Protein AF-A0A1G2WCI4-F1 (afdb_monomer_lite)

pLDDT: mean 80.86, std 17.6, range [37.34, 97.69]

Foldseek 3Di:
DDDDDDDDDPDDDPDDPDPDPPPDCAPLNVLLVVLVVLLVVCVVCVVPDDPVVSVVSNVVSVVSNVCSVVCVRVPCPPDPPDDAPQRVCCVPQVHLQRLCVFPLQPPPDLCNLPPDDDDCVPDPSVVLVNQLSVLVVQLVVCVVVVVDDVSNSVSSVSNVVSSVVSCVVRRDD

Sequence (173 aa):
MPAPRLAPSLALTLALLAPAPALAQTAADQMLATAQKIRASVEQLKDKLPAEQQAQMLKQADEIEQQVRDGAYAGAVAPPKEPSLSERLMATHGRLEWLSTEAACAGYTQENYSTFRFSSAINERDTHCRNAYGHWATYLRVTRNGEGAEAAEQALFYYDAAAWRAVTFYGRK

Radius of gyration: 29.37 Å; chains: 1; bounding box: 79×67×70 Å

Secondary structure (DSSP, 8-state):
-----------------PPPP-----HHHHHHHHHHHHHHHHHHHTTTS-HHHHHHHHHHHHHHHHHHHTTTTTT--PPPPPPPHHHHHHHHHSSS--GGGSGGGTT--HHHHHHSPP-TTT-HHHHHHHHHHHHHHHHHHHHHTT--HHHHHHHHHHHHHHHHHHHHHH---

Structure (mmCIF, N/CA/C/O backbone):
data_AF-A0A1G2WCI4-F1
#
_entry.id   AF-A0A1G2WCI4-F1
#
loop_
_atom_site.group_PDB
_atom_site.id
_atom_site.type_symbol
_atom_site.label_atom_id
_atom_site.label_alt_id
_atom_site.label_comp_id
_atom_site.label_asym_id
_atom_site.label_entity_id
_atom_site.label_seq_id
_atom_site.pdbx_PDB_ins_code
_atom_site.Cartn_x
_atom_site.Cartn_y
_atom_site.Cartn_z
_atom_site.occupancy
_atom_site.B_iso_or_equiv
_atom_site.auth_seq_id
_atom_site.auth_comp_id
_atom_site.auth_asym_id
_atom_site.auth_atom_id
_atom_site.pdbx_PDB_model_num
ATOM 1 N N . MET A 1 1 ? 45.972 -52.944 15.724 1.00 42.03 1 MET A N 1
ATOM 2 C CA . MET A 1 1 ? 45.518 -52.039 16.804 1.00 42.03 1 MET A CA 1
ATOM 3 C C . MET A 1 1 ? 43.989 -52.054 16.829 1.00 42.03 1 MET A C 1
ATOM 5 O O . MET A 1 1 ? 43.416 -52.192 15.754 1.00 42.03 1 MET A O 1
ATOM 9 N N . PRO A 1 2 ? 43.357 -52.050 18.017 1.00 37.34 2 PRO A N 1
ATOM 10 C CA . PRO A 1 2 ? 41.947 -52.395 18.225 1.00 37.34 2 PRO A CA 1
ATOM 11 C C . PRO A 1 2 ? 40.973 -51.237 17.935 1.00 37.34 2 PRO A C 1
ATOM 13 O O . PRO A 1 2 ? 41.383 -50.106 17.695 1.00 37.34 2 PRO A O 1
ATOM 16 N N . ALA A 1 3 ? 39.687 -51.595 17.937 1.00 43.84 3 ALA A N 1
ATOM 17 C CA . ALA A 1 3 ? 38.523 -50.896 17.394 1.00 43.84 3 ALA A CA 1
ATOM 18 C C . ALA A 1 3 ? 37.881 -49.832 18.344 1.00 43.84 3 ALA A C 1
ATOM 20 O O . ALA A 1 3 ? 38.567 -49.303 19.216 1.00 43.84 3 ALA A O 1
ATOM 21 N N . PRO A 1 4 ? 36.603 -49.437 18.148 1.00 61.59 4 PRO A N 1
ATOM 22 C CA . PRO A 1 4 ? 36.135 -48.080 17.854 1.00 61.59 4 PRO A CA 1
ATOM 23 C C . PRO A 1 4 ? 35.576 -47.353 19.094 1.00 61.59 4 PRO A C 1
ATOM 25 O O . PRO A 1 4 ? 35.382 -47.960 20.147 1.00 61.59 4 PRO A O 1
ATOM 28 N N . ARG A 1 5 ? 35.239 -46.059 18.982 1.00 44.88 5 ARG A N 1
ATOM 29 C CA . ARG A 1 5 ? 34.372 -45.393 19.970 1.00 44.88 5 ARG A CA 1
ATOM 30 C C . ARG A 1 5 ? 33.262 -44.581 19.315 1.00 44.88 5 ARG A C 1
ATOM 32 O O . ARG A 1 5 ? 33.479 -43.845 18.360 1.00 44.88 5 ARG A O 1
ATOM 39 N N . LEU A 1 6 ? 32.078 -44.834 19.865 1.00 42.91 6 LEU A N 1
ATOM 40 C CA . LEU A 1 6 ? 30.757 -44.329 19.538 1.00 42.91 6 LEU A CA 1
ATOM 41 C C . LEU A 1 6 ? 30.594 -42.825 19.822 1.00 42.91 6 LEU A C 1
ATOM 43 O O . LEU A 1 6 ? 31.370 -42.227 20.563 1.00 42.91 6 LEU A O 1
ATOM 47 N N . ALA A 1 7 ? 29.530 -42.286 19.224 1.00 49.84 7 ALA A N 1
ATOM 48 C CA . ALA A 1 7 ? 28.998 -40.923 19.267 1.00 49.84 7 ALA A CA 1
ATOM 49 C C . ALA A 1 7 ? 28.707 -40.374 20.694 1.00 49.84 7 ALA A C 1
ATOM 51 O O . ALA A 1 7 ? 28.792 -41.119 21.672 1.00 49.84 7 ALA A O 1
ATOM 52 N N . PRO A 1 8 ? 28.310 -39.089 20.828 1.00 50.78 8 PRO A N 1
ATOM 53 C CA . PRO A 1 8 ? 26.897 -38.772 20.604 1.00 50.78 8 PRO A CA 1
ATOM 54 C C . PRO A 1 8 ? 26.649 -37.478 19.813 1.00 50.78 8 PRO A C 1
ATOM 56 O O . PRO A 1 8 ? 27.256 -36.433 20.037 1.00 50.78 8 PRO A O 1
ATOM 59 N N . SER A 1 9 ? 25.678 -37.5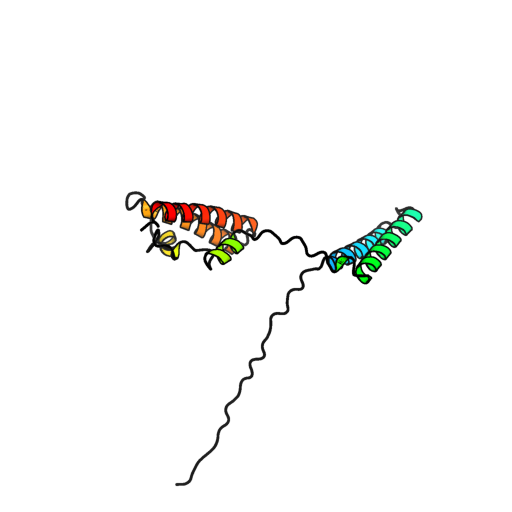65 18.909 1.00 43.03 9 SER A N 1
ATOM 60 C CA . SER A 1 9 ? 25.035 -36.437 18.248 1.00 43.03 9 SER A CA 1
ATOM 61 C C . SER A 1 9 ? 24.178 -35.670 19.258 1.00 43.03 9 SER A C 1
ATOM 63 O O . SER A 1 9 ? 23.243 -36.224 19.834 1.00 43.03 9 SER A O 1
ATOM 65 N N . LEU A 1 10 ? 24.480 -34.388 19.459 1.00 43.25 10 LEU A N 1
ATOM 66 C CA . LEU A 1 10 ? 23.619 -33.441 20.166 1.00 43.25 10 LEU A CA 1
ATOM 67 C C . LEU A 1 10 ? 22.407 -33.121 19.282 1.00 43.25 10 LEU A C 1
ATOM 69 O O . LEU A 1 10 ? 22.497 -32.345 18.332 1.00 43.25 10 LEU A O 1
ATOM 73 N N . ALA A 1 11 ? 21.273 -33.748 19.587 1.00 46.34 11 ALA A N 1
ATOM 74 C CA . ALA A 1 11 ? 19.977 -33.375 19.042 1.00 46.34 11 ALA A CA 1
ATOM 75 C C . ALA A 1 11 ? 19.527 -32.060 19.698 1.00 46.34 11 ALA A C 1
ATOM 77 O O . ALA A 1 11 ? 19.090 -32.042 20.848 1.00 46.34 11 ALA A O 1
ATOM 78 N N . LEU A 1 12 ? 19.667 -30.951 18.973 1.00 45.69 12 LEU A N 1
ATOM 79 C CA . LEU A 1 12 ? 19.116 -29.659 19.364 1.00 45.69 12 LEU A CA 1
ATOM 80 C C . LEU A 1 12 ? 17.628 -29.642 18.979 1.00 45.69 12 LEU A C 1
ATOM 82 O O . LEU A 1 12 ? 17.270 -29.425 17.823 1.00 45.69 12 LEU A O 1
ATOM 86 N N . THR A 1 13 ? 16.748 -29.918 19.935 1.00 45.78 13 THR A N 1
ATOM 87 C CA . THR A 1 13 ? 15.304 -29.717 19.775 1.00 45.78 13 THR A CA 1
ATOM 88 C C . THR A 1 13 ? 15.014 -28.218 19.706 1.00 45.78 13 THR A C 1
ATOM 90 O O . THR A 1 13 ? 15.020 -27.540 20.734 1.00 45.78 13 THR A O 1
ATOM 93 N N . LEU A 1 14 ? 14.763 -27.687 18.503 1.00 46.31 14 LEU A N 1
ATOM 94 C CA . LEU A 1 14 ? 14.139 -26.374 18.339 1.00 46.31 14 LEU A CA 1
ATOM 95 C C . LEU A 1 14 ? 12.712 -26.451 18.894 1.00 46.31 14 LEU A C 1
ATOM 97 O O . LEU A 1 14 ? 11.818 -27.022 18.270 1.00 46.31 14 LEU A O 1
ATOM 101 N N . ALA A 1 15 ? 12.501 -25.872 20.073 1.00 44.72 15 ALA A N 1
ATOM 102 C CA . ALA A 1 15 ? 11.169 -25.532 20.540 1.00 44.72 15 ALA A CA 1
ATOM 103 C C . ALA A 1 15 ? 10.574 -24.504 19.566 1.00 44.72 15 ALA A C 1
ATOM 105 O O . ALA A 1 15 ? 11.105 -23.402 19.414 1.00 44.72 15 ALA A O 1
ATOM 106 N N . LEU A 1 16 ? 9.487 -24.879 18.889 1.00 42.41 16 LEU A N 1
ATOM 107 C CA . LEU A 1 16 ? 8.652 -23.947 18.145 1.00 42.41 16 LEU A CA 1
ATOM 108 C C . LEU A 1 16 ? 8.107 -22.899 19.125 1.00 42.41 16 LEU A C 1
ATOM 110 O O . LEU A 1 16 ? 7.146 -23.157 19.847 1.00 42.41 16 LEU A O 1
ATOM 114 N N . LEU A 1 17 ? 8.688 -21.700 19.124 1.00 44.28 17 LEU A N 1
ATOM 115 C CA . LEU A 1 17 ? 7.964 -20.506 19.539 1.00 44.28 17 LEU A CA 1
ATOM 116 C C . LEU A 1 17 ? 6.968 -20.176 18.427 1.00 44.28 17 LEU A C 1
ATOM 118 O O . LEU A 1 17 ? 7.278 -19.453 17.483 1.00 44.28 17 LEU A O 1
ATOM 122 N N . ALA A 1 18 ? 5.772 -20.755 18.526 1.00 41.56 18 ALA A N 1
ATOM 123 C CA . ALA A 1 18 ? 4.627 -20.238 17.799 1.00 41.56 18 ALA A CA 1
ATOM 124 C C . ALA A 1 18 ? 4.350 -18.810 18.309 1.00 41.56 18 ALA A C 1
ATOM 126 O O . ALA A 1 18 ? 4.282 -18.611 19.527 1.00 41.56 18 ALA A O 1
ATOM 127 N N . PRO A 1 19 ? 4.201 -17.806 17.429 1.00 44.94 19 PRO A N 1
ATOM 128 C CA . PRO A 1 19 ? 3.705 -16.507 17.849 1.00 44.94 19 PRO A CA 1
ATOM 129 C C . PRO A 1 19 ? 2.293 -16.708 18.406 1.00 44.94 19 PRO A C 1
ATOM 131 O O . PRO A 1 19 ? 1.416 -17.237 17.722 1.00 44.94 19 PRO A O 1
ATOM 134 N N . ALA A 1 20 ? 2.085 -16.329 19.668 1.00 41.81 20 ALA A N 1
ATOM 135 C CA . ALA A 1 20 ? 0.750 -16.261 20.242 1.00 41.81 20 ALA A CA 1
ATOM 136 C C . ALA A 1 20 ? -0.114 -15.364 19.336 1.00 41.81 20 ALA A C 1
ATOM 138 O O . ALA A 1 20 ? 0.351 -14.283 18.955 1.00 41.81 20 ALA A O 1
ATOM 139 N N . PRO A 1 21 ? -1.337 -15.778 18.959 1.00 42.94 21 PRO A N 1
ATOM 140 C CA . PRO A 1 21 ? -2.214 -14.903 18.206 1.00 42.94 21 PRO A CA 1
ATOM 141 C C . PRO A 1 21 ? -2.474 -13.674 19.075 1.00 42.94 21 PRO A C 1
ATOM 143 O O . PRO A 1 21 ? -2.934 -13.791 20.212 1.00 42.94 21 PRO A O 1
ATOM 146 N N . ALA A 1 22 ? -2.149 -12.491 18.558 1.00 41.59 22 ALA A N 1
ATOM 147 C CA . ALA A 1 22 ? -2.667 -11.256 19.116 1.00 41.59 22 ALA A CA 1
ATOM 148 C C . ALA A 1 22 ? -4.196 -11.379 19.091 1.00 41.59 22 ALA A C 1
ATOM 150 O O . ALA A 1 22 ? -4.794 -11.450 18.017 1.00 41.59 22 ALA A O 1
ATOM 151 N N . LEU A 1 23 ? -4.809 -11.515 20.269 1.00 41.31 23 LEU A N 1
ATOM 152 C CA . LEU A 1 23 ? -6.252 -11.650 20.415 1.00 41.31 23 LEU A CA 1
ATOM 153 C C . LEU A 1 23 ? -6.897 -10.390 19.836 1.00 41.31 23 LEU A C 1
ATOM 155 O O . LEU A 1 23 ? -6.812 -9.310 20.422 1.00 41.31 23 LEU A O 1
ATOM 159 N N . ALA A 1 24 ? -7.505 -10.519 18.658 1.00 48.97 24 ALA A N 1
ATOM 160 C CA . ALA A 1 24 ? -8.410 -9.512 18.139 1.00 48.97 24 ALA A CA 1
ATOM 161 C C . ALA A 1 24 ? -9.494 -9.290 19.203 1.00 48.97 24 ALA A C 1
ATOM 163 O O . ALA A 1 24 ? -10.178 -10.242 19.573 1.00 48.97 24 ALA A O 1
ATOM 164 N N . GLN A 1 25 ? -9.605 -8.064 19.725 1.00 57.06 25 GLN A N 1
ATOM 165 C CA . GLN A 1 25 ? -10.661 -7.710 20.675 1.00 57.06 25 GLN A CA 1
ATOM 166 C C . GLN A 1 25 ? -12.005 -8.047 20.037 1.00 57.06 25 GLN A C 1
ATOM 168 O O . GLN A 1 25 ? -12.374 -7.487 19.002 1.00 57.06 25 GLN A O 1
ATOM 173 N N . THR A 1 26 ? -12.704 -9.000 20.633 1.00 73.38 26 THR A N 1
ATOM 174 C CA . THR A 1 26 ? -13.986 -9.473 20.128 1.00 73.38 26 THR A CA 1
ATOM 175 C C . THR A 1 26 ? -15.073 -8.440 20.426 1.00 73.38 26 THR A C 1
ATOM 177 O O . THR A 1 26 ? -14.917 -7.575 21.293 1.00 73.38 26 THR A O 1
ATOM 180 N N . ALA A 1 27 ? -16.211 -8.519 19.731 1.00 76.38 27 ALA A N 1
ATOM 181 C CA . ALA A 1 27 ? -17.373 -7.689 20.055 1.00 76.38 27 ALA A CA 1
ATOM 182 C C . ALA A 1 27 ? -17.798 -7.855 21.530 1.00 76.38 27 ALA A C 1
ATOM 184 O O . ALA A 1 27 ? -18.191 -6.884 22.173 1.00 76.38 27 ALA A O 1
ATOM 185 N N . ALA A 1 28 ? -17.633 -9.056 22.095 1.00 81.31 28 ALA A N 1
ATOM 186 C CA . ALA A 1 28 ? -17.856 -9.326 23.512 1.00 81.31 28 ALA A CA 1
ATOM 187 C C . ALA A 1 28 ? -16.922 -8.508 24.428 1.00 81.31 28 ALA A C 1
ATOM 189 O O . ALA A 1 28 ? -17.394 -7.905 25.391 1.00 81.31 28 ALA A O 1
ATOM 190 N N . ASP A 1 29 ? -15.630 -8.404 24.099 1.00 84.19 29 ASP A N 1
ATOM 191 C CA . ASP A 1 29 ? -14.660 -7.625 24.887 1.00 84.19 29 ASP A CA 1
ATOM 192 C C . ASP A 1 29 ? -14.997 -6.126 24.891 1.00 84.19 29 ASP A C 1
ATOM 194 O O . ASP A 1 29 ? -14.903 -5.454 25.921 1.00 84.19 29 ASP A O 1
ATOM 198 N N . GLN A 1 30 ? -15.450 -5.595 23.750 1.00 84.75 30 GLN A N 1
ATOM 199 C CA . GLN A 1 30 ? -15.878 -4.196 23.634 1.00 84.75 30 GLN A CA 1
ATOM 200 C C . GLN A 1 30 ? -17.139 -3.904 24.456 1.00 84.75 30 GLN A C 1
ATOM 202 O O . GLN A 1 30 ? -17.246 -2.844 25.084 1.00 84.75 30 GLN A O 1
ATOM 207 N N . MET A 1 31 ? -18.092 -4.837 24.483 1.00 86.31 31 MET A N 1
ATOM 208 C CA . MET A 1 31 ? -19.312 -4.693 25.278 1.00 86.31 31 MET A CA 1
ATOM 209 C C . MET A 1 31 ? -19.015 -4.774 26.781 1.00 86.31 31 MET A C 1
ATOM 211 O O . MET A 1 31 ? -19.491 -3.927 27.538 1.00 86.31 31 MET A O 1
ATOM 215 N N . LEU A 1 32 ? -18.130 -5.677 27.219 1.00 89.69 32 LEU A N 1
ATOM 216 C CA . LEU A 1 32 ? -17.678 -5.726 28.618 1.00 89.69 32 LEU A CA 1
ATOM 217 C C . LEU A 1 32 ? -16.950 -4.443 29.038 1.00 89.69 32 LEU A C 1
ATOM 219 O O . LEU A 1 32 ? -17.219 -3.896 30.109 1.00 89.69 32 LEU A O 1
ATOM 223 N N . ALA A 1 33 ? -16.083 -3.904 28.178 1.00 88.12 33 ALA A N 1
ATOM 224 C CA . ALA A 1 33 ? -15.430 -2.619 28.426 1.00 88.12 33 ALA A CA 1
ATOM 225 C C . ALA A 1 33 ? -16.442 -1.460 28.528 1.00 88.12 33 ALA A C 1
ATOM 227 O O . ALA A 1 33 ? -16.232 -0.502 29.277 1.00 88.12 33 ALA A O 1
ATOM 228 N N . THR A 1 34 ? -17.559 -1.544 27.802 1.00 87.19 34 THR A N 1
ATOM 229 C CA . THR A 1 34 ? -18.649 -0.563 27.872 1.00 87.19 34 THR A CA 1
ATOM 230 C C . THR A 1 34 ? -19.386 -0.646 29.209 1.00 87.19 34 THR A C 1
ATOM 232 O O . THR A 1 34 ? -19.552 0.384 29.863 1.00 87.19 34 THR A O 1
ATOM 235 N N . ALA A 1 35 ? -19.738 -1.848 29.678 1.00 90.00 35 ALA A N 1
ATOM 236 C CA . ALA A 1 35 ? -20.340 -2.047 31.001 1.00 90.00 35 ALA A CA 1
ATOM 237 C C . ALA A 1 35 ? -19.447 -1.500 32.133 1.00 90.00 35 ALA A C 1
ATOM 239 O O . ALA A 1 35 ? -19.915 -0.769 33.009 1.00 90.00 35 ALA A O 1
ATOM 240 N N . GLN A 1 36 ? -18.135 -1.752 32.064 1.00 92.06 36 GLN A N 1
ATOM 241 C CA . GLN A 1 36 ? -17.164 -1.211 33.023 1.00 92.06 36 GLN A CA 1
ATOM 242 C C . GLN A 1 36 ? -17.128 0.325 33.024 1.00 92.06 36 GLN A C 1
ATOM 244 O O . GLN A 1 36 ? -17.122 0.942 34.091 1.00 92.06 36 GLN A O 1
ATOM 249 N N . LYS A 1 37 ? -17.152 0.962 31.845 1.00 91.50 37 LYS A N 1
ATOM 250 C CA . LYS A 1 37 ? -17.209 2.429 31.729 1.00 91.50 37 LYS A CA 1
ATOM 251 C C . LYS A 1 37 ? -18.489 3.011 32.315 1.00 91.50 37 LYS A C 1
ATOM 253 O O . LYS A 1 37 ? -18.427 4.070 32.935 1.00 91.50 37 LYS A O 1
ATOM 258 N N . ILE A 1 38 ? -19.627 2.340 32.139 1.00 88.94 38 ILE A N 1
ATOM 259 C CA . ILE A 1 38 ? -20.905 2.768 32.719 1.00 88.94 38 ILE A CA 1
ATOM 260 C C . ILE A 1 38 ? -20.812 2.748 34.249 1.00 88.94 38 ILE A C 1
ATOM 262 O O . ILE A 1 38 ? -21.083 3.768 34.878 1.00 88.94 38 ILE A O 1
ATOM 266 N N . ARG A 1 39 ? -20.335 1.647 34.846 1.00 91.56 39 ARG A N 1
ATOM 267 C CA . ARG A 1 39 ? -20.130 1.542 36.305 1.00 91.56 39 ARG A CA 1
ATOM 268 C C . ARG A 1 39 ? -19.178 2.625 36.828 1.00 91.56 39 ARG A C 1
ATOM 270 O O . ARG A 1 39 ? -19.492 3.307 37.800 1.00 91.56 39 ARG A O 1
ATOM 277 N N . ALA A 1 40 ? -18.052 2.841 36.147 1.00 92.31 40 ALA A N 1
ATOM 278 C CA . ALA A 1 40 ? -17.095 3.886 36.513 1.00 92.31 40 ALA A CA 1
ATOM 279 C C . ALA A 1 40 ? -17.694 5.301 36.401 1.00 92.31 40 ALA A C 1
ATOM 281 O O . ALA A 1 40 ? -17.408 6.163 37.229 1.00 92.31 40 ALA A O 1
ATOM 282 N N . SER A 1 41 ? -18.548 5.533 35.402 1.00 86.75 41 SER A N 1
ATOM 283 C CA . SER A 1 41 ? -19.233 6.813 35.197 1.00 86.75 41 SER A CA 1
ATOM 284 C C . SER A 1 41 ? -20.278 7.075 36.281 1.00 86.75 41 SER A C 1
ATOM 286 O O . SER A 1 41 ? -20.379 8.202 36.757 1.00 86.75 41 SER A O 1
ATOM 288 N N . VAL A 1 42 ? -21.016 6.044 36.716 1.00 91.38 42 VAL A N 1
ATOM 289 C CA . VAL A 1 42 ? -21.932 6.145 37.863 1.00 91.38 42 VAL A CA 1
ATOM 290 C C . VAL A 1 42 ? -21.158 6.509 39.127 1.00 91.38 42 VAL A C 1
ATOM 292 O O . VAL A 1 42 ? -21.548 7.452 39.801 1.00 91.38 42 VAL A O 1
ATOM 295 N N . GLU A 1 43 ? -20.024 5.863 39.410 1.00 90.00 43 GLU A N 1
ATOM 296 C CA . GLU A 1 43 ? -19.192 6.209 40.575 1.00 90.00 43 GLU A CA 1
ATOM 297 C C . GLU A 1 43 ? -18.646 7.642 40.520 1.00 90.00 43 GLU A C 1
ATOM 299 O O . GLU A 1 43 ? -18.674 8.359 41.521 1.00 90.00 43 GLU A O 1
ATOM 304 N N . GLN A 1 44 ? -18.188 8.093 39.349 1.00 88.56 44 GLN A N 1
ATOM 305 C CA . GLN A 1 44 ? -17.695 9.463 39.168 1.00 88.56 44 GLN A CA 1
ATOM 306 C C . GLN A 1 44 ? -18.793 10.524 39.302 1.00 88.56 44 GLN A C 1
ATOM 308 O O . GLN A 1 44 ? -18.505 11.669 39.655 1.00 88.56 44 GLN A O 1
ATOM 313 N N . LEU A 1 45 ? -20.040 10.171 38.988 1.00 87.44 45 LEU A N 1
ATOM 314 C CA . LEU A 1 45 ? -21.161 11.104 38.910 1.00 87.44 45 LEU A CA 1
ATOM 315 C C . LEU A 1 45 ? -22.239 10.843 39.968 1.00 87.44 45 LEU A C 1
ATOM 317 O O . LEU A 1 45 ? -23.290 11.475 39.914 1.00 87.44 45 LEU A O 1
ATOM 321 N N . LYS A 1 46 ? -21.993 9.971 40.949 1.00 79.62 46 LYS A N 1
ATOM 322 C CA . LYS A 1 46 ? -22.983 9.563 41.960 1.00 79.62 46 LYS A CA 1
ATOM 323 C C . LYS A 1 46 ? -23.573 10.726 42.757 1.00 79.62 46 LYS A C 1
ATOM 325 O O . LYS A 1 46 ? -24.747 10.700 43.099 1.00 79.62 46 LYS A O 1
ATOM 330 N N . ASP A 1 47 ? -22.787 11.776 42.988 1.00 86.94 47 ASP A N 1
ATOM 331 C CA . ASP A 1 47 ? -23.233 12.967 43.723 1.00 86.94 47 ASP A CA 1
ATOM 332 C C . ASP A 1 47 ? -23.986 13.966 42.822 1.00 86.94 47 ASP A C 1
ATOM 334 O O . ASP A 1 47 ? -24.563 14.940 43.301 1.00 86.94 47 ASP A O 1
ATOM 338 N N . LYS A 1 48 ? -23.960 13.746 41.501 1.00 83.50 48 LYS A N 1
ATOM 339 C CA . LYS A 1 48 ? -24.564 14.607 40.470 1.00 83.50 48 LYS A CA 1
ATOM 340 C C . LYS A 1 48 ? -25.746 13.952 39.756 1.00 83.50 48 LYS A C 1
ATOM 342 O O . LYS A 1 48 ? -26.501 14.648 39.083 1.00 83.50 48 LYS A O 1
ATOM 347 N N . LEU A 1 49 ? -25.892 12.634 39.870 1.00 77.62 49 LEU A N 1
ATOM 348 C CA . LEU A 1 49 ? -26.953 11.863 39.235 1.00 77.62 49 LEU A CA 1
ATOM 349 C C . LEU A 1 49 ? -28.086 11.586 40.231 1.00 77.62 49 LEU A C 1
ATOM 351 O O . LEU A 1 49 ? -27.819 11.138 41.345 1.00 77.62 49 LEU A O 1
ATOM 355 N N . PRO A 1 50 ? -29.356 11.762 39.838 1.00 88.75 50 PRO A N 1
ATOM 356 C CA . PRO A 1 50 ? -30.491 11.249 40.598 1.00 88.75 50 PRO A CA 1
ATOM 357 C C . PRO A 1 50 ? -30.376 9.734 40.812 1.00 88.75 50 PRO A C 1
ATOM 359 O O . PRO A 1 50 ? -29.947 9.009 39.914 1.00 88.75 50 PRO A O 1
ATOM 362 N N . ALA A 1 51 ? -30.802 9.241 41.978 1.00 85.56 51 ALA A N 1
ATOM 363 C CA . ALA A 1 51 ? -30.693 7.822 42.344 1.00 85.56 51 ALA A CA 1
ATOM 364 C C . ALA A 1 51 ? -31.358 6.878 41.322 1.00 85.56 51 ALA A C 1
ATOM 366 O O . ALA A 1 51 ? -30.845 5.798 41.039 1.00 85.56 51 ALA A O 1
ATOM 367 N N . GLU A 1 52 ? -32.464 7.311 40.717 1.00 86.56 52 GLU A N 1
ATOM 368 C CA . GLU A 1 52 ? -33.160 6.565 39.664 1.00 86.56 52 GLU A CA 1
ATOM 369 C C . GLU A 1 52 ? -32.304 6.413 38.397 1.00 86.56 52 GLU A C 1
ATOM 371 O O . GLU A 1 52 ? -32.219 5.328 37.821 1.00 86.56 52 GLU A O 1
ATOM 376 N N . GLN A 1 53 ? -31.583 7.468 38.012 1.00 87.06 53 GLN A N 1
ATOM 377 C CA . GLN A 1 53 ? -30.697 7.450 36.851 1.00 87.06 53 GLN A CA 1
ATOM 378 C C . GLN A 1 53 ? -29.456 6.583 37.105 1.00 87.06 53 GLN A C 1
ATOM 380 O O . GLN A 1 53 ? -29.018 5.858 36.212 1.00 87.06 53 GLN A O 1
ATOM 385 N N . GLN A 1 54 ? -28.931 6.588 38.335 1.00 86.56 54 GLN A N 1
ATOM 386 C CA . GLN A 1 54 ? -27.852 5.682 38.743 1.00 86.56 54 GLN A CA 1
ATOM 387 C C . GLN A 1 54 ? -28.292 4.216 38.650 1.00 86.56 54 GLN A C 1
ATOM 389 O O . GLN A 1 54 ? -27.587 3.397 38.061 1.00 86.56 54 GLN A O 1
ATOM 394 N N . ALA A 1 55 ? -29.480 3.892 39.171 1.00 90.62 55 ALA A N 1
ATOM 395 C CA . ALA A 1 55 ? -30.032 2.542 39.117 1.00 90.62 55 ALA A CA 1
ATOM 396 C C . ALA A 1 55 ? -30.259 2.070 37.672 1.00 90.62 55 ALA A C 1
ATOM 398 O O . ALA A 1 55 ? -29.954 0.925 37.343 1.00 90.62 55 ALA A O 1
ATOM 399 N N . GLN A 1 56 ? -30.736 2.954 36.791 1.00 90.62 56 GLN A N 1
ATOM 400 C CA . GLN A 1 56 ? -30.944 2.628 35.382 1.00 90.62 56 GLN A CA 1
ATOM 401 C C . GLN A 1 56 ? -29.625 2.353 34.646 1.00 90.62 56 GLN A C 1
ATOM 403 O O . GLN A 1 56 ? -29.536 1.387 33.890 1.00 90.62 56 GLN A O 1
ATOM 408 N N . MET A 1 57 ? -28.589 3.155 34.899 1.00 86.75 57 MET A N 1
ATOM 409 C CA . MET A 1 57 ? -27.261 2.945 34.316 1.00 86.75 57 MET A CA 1
ATOM 410 C C . MET A 1 57 ? -26.613 1.649 34.815 1.00 86.75 57 MET A C 1
ATOM 412 O O . MET A 1 57 ? -26.047 0.899 34.024 1.00 86.75 57 MET A O 1
ATOM 416 N N . LEU A 1 58 ? -26.722 1.346 36.111 1.00 93.50 58 LEU A N 1
ATOM 417 C CA . LEU A 1 58 ? -26.209 0.088 36.661 1.00 93.50 58 LEU A CA 1
ATOM 418 C C . LEU A 1 58 ? -26.948 -1.121 36.081 1.00 93.50 58 LEU A C 1
ATOM 420 O O . LEU A 1 58 ? -26.303 -2.072 35.650 1.00 93.50 58 LEU A O 1
ATOM 424 N N . LYS A 1 59 ? -28.277 -1.039 35.962 1.00 93.12 59 LYS A N 1
ATOM 425 C CA . LYS A 1 59 ? -29.083 -2.076 35.313 1.00 93.12 59 LYS A CA 1
ATOM 426 C C . LYS A 1 59 ? -28.658 -2.300 33.860 1.00 93.12 59 LYS A C 1
ATOM 428 O O . LYS A 1 59 ? -28.541 -3.441 33.430 1.00 93.12 59 LYS A O 1
ATOM 433 N N . GLN A 1 60 ? -28.369 -1.229 33.121 1.00 90.25 60 GLN A N 1
ATOM 434 C CA . GLN A 1 60 ? -27.860 -1.328 31.754 1.00 90.25 60 GLN A CA 1
ATOM 435 C C . GLN A 1 60 ? -26.496 -2.036 31.699 1.00 90.25 60 GLN A C 1
ATOM 437 O O . GLN A 1 60 ? -26.273 -2.864 30.819 1.00 90.25 60 GLN A O 1
ATOM 442 N N . ALA A 1 61 ? -25.585 -1.742 32.631 1.00 91.69 61 ALA A N 1
ATOM 443 C CA . ALA A 1 61 ? -24.301 -2.437 32.713 1.00 91.69 61 ALA A CA 1
ATOM 444 C C . ALA A 1 61 ? -24.479 -3.940 33.008 1.00 91.69 61 ALA A C 1
ATOM 446 O O . ALA A 1 61 ? -23.832 -4.765 32.363 1.00 91.69 61 ALA A O 1
ATOM 447 N N . ASP A 1 62 ? -25.388 -4.292 33.922 1.00 93.81 62 ASP A N 1
ATOM 448 C CA . ASP A 1 62 ? -25.707 -5.685 34.256 1.00 93.81 62 ASP A CA 1
ATOM 449 C C . ASP A 1 62 ? -26.334 -6.434 33.066 1.00 93.81 62 ASP A C 1
ATOM 451 O O . ASP A 1 62 ? -25.969 -7.577 32.790 1.00 93.81 62 ASP A O 1
ATOM 455 N N . GLU A 1 63 ? -27.240 -5.791 32.323 1.00 91.62 63 GLU A N 1
ATOM 456 C CA . GLU A 1 63 ? -27.851 -6.351 31.110 1.00 91.62 63 GLU A CA 1
ATOM 457 C C . GLU A 1 63 ? -26.807 -6.618 30.017 1.00 91.62 63 GLU A C 1
ATOM 459 O O . GLU A 1 63 ? -26.841 -7.676 29.390 1.00 91.62 63 GLU A O 1
ATOM 464 N N . ILE A 1 64 ? -25.847 -5.708 29.818 1.00 85.62 64 ILE A N 1
ATOM 465 C CA . ILE A 1 64 ? -24.750 -5.888 28.853 1.00 85.62 64 ILE A CA 1
ATOM 466 C C . ILE A 1 64 ? -23.871 -7.081 29.247 1.00 85.62 64 ILE A C 1
ATOM 468 O O . ILE A 1 64 ? -23.573 -7.936 28.412 1.00 85.62 64 ILE A O 1
ATOM 472 N N . GLU A 1 65 ? -23.469 -7.176 30.516 1.00 90.06 65 GLU A N 1
ATOM 473 C CA . GLU A 1 65 ? -22.673 -8.307 31.010 1.00 90.06 65 GLU A CA 1
ATOM 474 C C . GLU A 1 65 ? -23.428 -9.631 30.870 1.00 90.06 65 GLU A C 1
ATOM 476 O O . GLU A 1 65 ? -22.836 -10.652 30.509 1.00 90.06 65 GLU A O 1
ATOM 481 N N . GLN A 1 66 ? -24.740 -9.616 31.112 1.00 90.25 66 GLN A N 1
ATOM 482 C CA . GLN A 1 66 ? -25.583 -10.790 30.945 1.00 90.25 66 GLN A CA 1
ATOM 483 C C . GLN A 1 66 ? -25.690 -11.211 29.476 1.00 90.25 66 GLN A C 1
ATOM 485 O O . GLN A 1 66 ? -25.469 -12.376 29.170 1.00 90.25 66 GLN A O 1
ATOM 490 N N . GLN A 1 67 ? -25.907 -10.273 28.554 1.00 85.06 67 GLN A N 1
ATOM 491 C CA . GLN A 1 67 ? -25.948 -10.550 27.114 1.00 85.06 67 GLN A CA 1
ATOM 492 C C . GLN A 1 67 ? -24.613 -11.094 26.583 1.00 85.06 67 GLN A C 1
ATOM 494 O O . GLN A 1 67 ? -24.599 -11.972 25.719 1.00 85.06 67 GLN A O 1
ATOM 499 N N . VAL A 1 68 ? -23.480 -10.621 27.116 1.00 86.56 68 VAL A N 1
ATOM 500 C CA . VAL A 1 68 ? -22.163 -11.197 26.805 1.00 86.56 68 VAL A CA 1
ATOM 501 C C . VAL A 1 68 ? -22.047 -12.629 27.324 1.00 86.56 68 VAL A C 1
ATOM 503 O O . VAL A 1 68 ? -21.619 -13.502 26.568 1.00 86.56 68 VAL A O 1
ATOM 506 N N . ARG A 1 69 ? -22.460 -12.895 28.572 1.00 85.62 69 ARG A N 1
ATOM 507 C CA . ARG A 1 69 ? -22.477 -14.256 29.143 1.00 85.62 69 ARG A CA 1
ATOM 508 C C . ARG A 1 69 ? -23.375 -15.210 28.356 1.00 85.62 69 ARG A C 1
ATOM 510 O O . ARG A 1 69 ? -22.995 -16.359 28.154 1.00 85.62 69 ARG A O 1
ATOM 517 N N . ASP A 1 70 ? -24.507 -14.717 27.867 1.00 87.06 70 ASP A N 1
ATOM 518 C CA . ASP A 1 70 ? -25.476 -15.481 27.077 1.00 87.06 70 ASP A CA 1
ATOM 519 C C . ASP A 1 70 ? -25.037 -15.660 25.609 1.00 87.06 70 ASP A C 1
ATOM 521 O O . ASP A 1 70 ? -25.741 -16.273 24.808 1.00 87.06 70 ASP A O 1
ATOM 525 N N . GLY A 1 71 ? -23.862 -15.140 25.233 1.00 77.50 71 GLY A N 1
ATOM 526 C CA . GLY A 1 71 ? -23.290 -15.309 23.900 1.00 77.50 71 GLY A CA 1
ATOM 527 C C . GLY A 1 71 ? -23.955 -14.456 22.819 1.00 77.50 71 GLY A C 1
ATOM 528 O O . GLY A 1 71 ? -23.707 -14.689 21.637 1.00 77.50 71 GLY A O 1
ATOM 529 N N . ALA A 1 72 ? -24.740 -13.434 23.181 1.00 79.31 72 ALA A N 1
ATOM 530 C CA . ALA A 1 72 ? -25.415 -12.547 22.225 1.00 79.31 72 ALA A CA 1
ATOM 531 C C . ALA A 1 72 ? -24.435 -11.849 21.260 1.00 79.31 72 ALA A C 1
ATOM 533 O O . ALA A 1 72 ? -24.794 -11.498 20.138 1.00 79.31 72 ALA A O 1
ATOM 534 N N . TYR A 1 73 ? -23.175 -11.699 21.679 1.00 71.06 73 TYR A N 1
ATOM 535 C CA . TYR A 1 73 ? -22.096 -11.086 20.899 1.00 71.06 73 TYR A CA 1
ATOM 536 C C . TYR A 1 73 ? -21.084 -12.094 20.340 1.00 71.06 73 TYR A C 1
ATOM 538 O O . TYR A 1 73 ? -20.095 -11.689 19.732 1.00 71.06 73 TYR A O 1
ATOM 546 N N . ALA A 1 74 ? -21.329 -13.400 20.496 1.00 65.69 74 ALA A N 1
ATOM 547 C CA . ALA A 1 74 ? -20.453 -14.457 19.985 1.00 65.69 74 ALA A CA 1
ATOM 548 C C . ALA A 1 74 ? -20.436 -14.541 18.443 1.00 65.69 74 ALA A C 1
ATOM 550 O O . ALA A 1 74 ? -19.579 -15.214 17.877 1.00 65.69 74 ALA A O 1
ATOM 551 N N . GLY A 1 75 ? -21.366 -13.855 17.762 1.00 56.34 75 GLY A N 1
ATOM 552 C CA . GLY A 1 75 ? -21.527 -13.887 16.304 1.00 56.34 75 GLY A CA 1
ATOM 553 C C . GLY A 1 75 ? -21.321 -12.556 15.578 1.00 56.34 75 GLY A C 1
ATOM 554 O O . GLY A 1 75 ? -21.403 -12.533 14.352 1.00 56.34 75 GLY A O 1
ATOM 555 N N . ALA A 1 76 ? -21.043 -11.452 16.280 1.00 50.44 76 ALA A N 1
ATOM 556 C CA . ALA A 1 76 ? -20.752 -10.173 15.633 1.00 50.44 76 ALA A CA 1
ATOM 557 C C . ALA A 1 76 ? -19.299 -10.163 15.136 1.00 50.44 76 ALA A C 1
ATOM 559 O O . ALA A 1 76 ? -18.428 -9.475 15.667 1.00 50.44 76 ALA A O 1
ATOM 560 N N . VAL A 1 77 ? -19.032 -10.978 14.115 1.00 55.69 77 VAL A N 1
ATOM 561 C CA . VAL A 1 77 ? -17.852 -10.821 13.272 1.00 55.69 77 VAL A CA 1
ATOM 562 C C . VAL A 1 77 ? -17.992 -9.434 12.658 1.00 55.69 77 VAL A C 1
ATOM 564 O O . VAL A 1 77 ? -18.974 -9.168 11.962 1.00 55.69 77 VAL A O 1
ATOM 567 N N . ALA A 1 78 ? -17.068 -8.525 12.980 1.00 56.06 78 ALA A N 1
ATOM 568 C CA . ALA A 1 78 ? -17.008 -7.230 12.314 1.00 56.06 78 ALA A CA 1
ATOM 569 C C . ALA A 1 78 ? -17.135 -7.467 10.797 1.00 56.06 78 ALA A C 1
ATOM 571 O O . ALA A 1 78 ? -16.517 -8.421 10.307 1.00 56.06 78 ALA A O 1
ATOM 572 N N . PRO A 1 79 ? -17.945 -6.675 10.061 1.00 56.59 79 PRO A N 1
ATOM 573 C CA . PRO A 1 79 ? -18.046 -6.849 8.619 1.00 56.59 79 PRO A CA 1
ATOM 574 C C . PRO A 1 79 ? -16.623 -6.898 8.052 1.00 56.59 79 PRO A C 1
ATOM 576 O O . PRO A 1 79 ? -15.786 -6.104 8.501 1.00 56.59 79 PRO A O 1
ATOM 579 N N . PRO A 1 80 ? -16.312 -7.866 7.167 1.00 60.06 80 PRO A N 1
ATOM 580 C CA . PRO A 1 80 ? -14.955 -8.053 6.684 1.00 60.06 80 PRO A CA 1
ATOM 581 C C . PRO A 1 80 ? -14.452 -6.713 6.160 1.00 60.06 80 PRO A C 1
ATOM 583 O O . PRO A 1 80 ? -15.061 -6.117 5.271 1.00 60.06 80 PRO A O 1
ATOM 586 N N . LYS A 1 81 ? -13.393 -6.202 6.794 1.00 74.00 81 LYS A N 1
ATOM 587 C CA . LYS A 1 81 ? -12.782 -4.932 6.417 1.00 74.00 81 LYS A CA 1
ATOM 588 C C . LYS A 1 81 ? -12.386 -5.040 4.949 1.00 74.00 81 LYS A C 1
ATOM 590 O O . LYS A 1 81 ? -11.765 -6.031 4.566 1.00 74.00 81 LYS A O 1
ATOM 595 N N . GLU A 1 82 ? -12.757 -4.048 4.139 1.00 82.44 82 GLU A N 1
ATOM 596 C CA . GLU A 1 82 ? -12.285 -4.010 2.757 1.00 82.44 82 GLU A CA 1
ATOM 597 C C . GLU A 1 82 ? -10.754 -4.071 2.758 1.00 82.44 82 GLU A C 1
ATOM 599 O O . GLU A 1 82 ? -10.123 -3.326 3.521 1.00 82.44 82 GLU A O 1
ATOM 604 N N . PRO A 1 83 ? -10.155 -4.960 1.947 1.00 89.00 83 PRO A N 1
ATOM 605 C CA . PRO A 1 83 ? -8.715 -5.125 1.950 1.00 89.00 83 PRO A CA 1
ATOM 606 C C . PRO A 1 83 ? -8.060 -3.808 1.541 1.00 89.00 83 PRO A C 1
ATOM 608 O O . PRO A 1 83 ? -8.525 -3.153 0.603 1.00 89.00 83 PRO A O 1
ATOM 611 N N . SER A 1 84 ? -6.986 -3.418 2.221 1.00 92.94 84 SER A N 1
ATOM 612 C CA . SER A 1 84 ? -6.194 -2.238 1.868 1.00 92.94 84 SER A CA 1
ATOM 613 C C . SER A 1 84 ? -5.593 -2.373 0.464 1.00 92.94 84 SER A C 1
ATOM 615 O O . SER A 1 84 ? -5.589 -3.453 -0.139 1.00 92.94 84 SER A O 1
ATOM 617 N N . LEU A 1 85 ? -5.055 -1.284 -0.095 1.00 93.88 85 LEU A N 1
ATOM 618 C CA . LEU A 1 85 ? -4.360 -1.393 -1.374 1.00 93.88 85 LEU A CA 1
ATOM 619 C C . LEU A 1 85 ? -3.125 -2.285 -1.232 1.00 93.88 85 LEU A C 1
ATOM 621 O O . LEU A 1 85 ? -2.910 -3.139 -2.087 1.00 93.88 85 LEU A O 1
ATOM 625 N N . SER A 1 86 ? -2.356 -2.141 -0.151 1.00 93.69 86 SER A N 1
ATOM 626 C CA . SER A 1 86 ? -1.211 -3.019 0.114 1.00 93.69 86 SER A CA 1
ATOM 627 C C . SER A 1 86 ? -1.596 -4.501 0.136 1.00 93.69 86 SER A C 1
ATOM 629 O O . SER A 1 86 ? -0.934 -5.306 -0.518 1.00 93.69 86 SER A O 1
ATOM 631 N N . GLU A 1 87 ? -2.692 -4.867 0.803 1.00 94.19 87 GLU A N 1
ATOM 632 C CA . GLU A 1 87 ? -3.201 -6.244 0.841 1.00 94.19 87 GLU A CA 1
ATOM 633 C C . GLU A 1 87 ? -3.596 -6.738 -0.555 1.00 94.19 87 GLU A C 1
ATOM 635 O O . GLU A 1 87 ? -3.222 -7.845 -0.946 1.00 94.19 87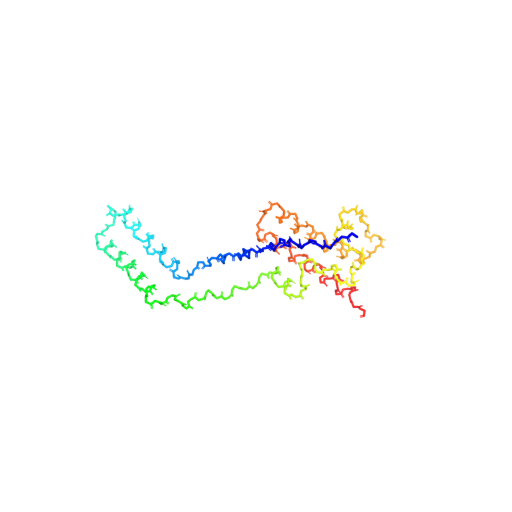 GLU A O 1
ATOM 640 N N . ARG A 1 88 ? -4.280 -5.905 -1.349 1.00 95.12 88 ARG A N 1
ATOM 641 C CA . ARG A 1 88 ? -4.642 -6.248 -2.734 1.00 95.12 88 ARG A CA 1
ATOM 642 C C . ARG A 1 88 ? -3.421 -6.425 -3.634 1.00 95.12 88 ARG A C 1
ATOM 644 O O . ARG A 1 88 ? -3.388 -7.366 -4.427 1.00 95.12 88 ARG A O 1
ATOM 651 N N . LEU A 1 89 ? -2.415 -5.559 -3.513 1.00 95.44 89 LEU A N 1
ATOM 652 C CA . LEU A 1 89 ? -1.176 -5.656 -4.289 1.00 95.44 89 LEU A CA 1
ATOM 653 C C . LEU A 1 89 ? -0.374 -6.902 -3.907 1.00 95.44 89 LEU A C 1
ATOM 655 O O . LEU A 1 89 ? 0.068 -7.635 -4.789 1.00 95.44 89 LEU A O 1
ATOM 659 N N . MET A 1 90 ? -0.254 -7.198 -2.610 1.00 96.19 90 MET A N 1
ATOM 660 C CA . MET A 1 90 ? 0.363 -8.440 -2.139 1.00 96.19 90 MET A CA 1
ATOM 661 C C . MET A 1 90 ? -0.385 -9.675 -2.650 1.00 96.19 90 MET A C 1
ATOM 663 O O . MET A 1 90 ? 0.258 -10.623 -3.090 1.00 96.19 90 MET A O 1
ATOM 667 N N . ALA A 1 91 ? -1.720 -9.667 -2.638 1.00 95.12 91 ALA A N 1
ATOM 668 C CA . ALA A 1 91 ? -2.521 -10.784 -3.135 1.00 95.12 91 ALA A CA 1
ATOM 669 C C . ALA A 1 91 ? -2.401 -10.976 -4.658 1.00 95.12 91 ALA A C 1
ATOM 671 O O . ALA A 1 91 ? -2.384 -12.109 -5.131 1.00 95.12 91 ALA A O 1
ATOM 672 N N . THR A 1 92 ? -2.305 -9.884 -5.419 1.00 94.31 92 THR A N 1
ATOM 673 C CA . THR A 1 92 ? -2.279 -9.922 -6.892 1.00 94.31 92 THR A CA 1
ATOM 674 C C . THR A 1 92 ? -0.882 -10.209 -7.438 1.00 94.31 92 THR A C 1
ATOM 676 O O . THR A 1 92 ? -0.730 -10.996 -8.368 1.00 94.31 92 THR A O 1
ATOM 679 N N . HIS A 1 93 ? 0.147 -9.589 -6.858 1.00 94.06 93 HIS A N 1
ATOM 680 C CA . HIS A 1 93 ? 1.509 -9.597 -7.398 1.00 94.06 93 HIS A CA 1
ATOM 681 C C . HIS A 1 93 ? 2.530 -10.295 -6.487 1.00 94.06 93 HIS A C 1
ATOM 683 O O . HIS A 1 93 ? 3.695 -10.436 -6.855 1.00 94.06 93 HIS A O 1
ATOM 689 N N . GLY A 1 94 ? 2.144 -10.692 -5.271 1.00 94.50 94 GLY A N 1
ATOM 690 C CA . GLY A 1 94 ? 3.054 -11.272 -4.275 1.00 94.50 94 GLY A CA 1
ATOM 691 C C . GLY A 1 94 ? 4.009 -10.264 -3.628 1.00 94.50 94 GLY A C 1
ATOM 692 O O . GLY A 1 94 ? 4.830 -10.645 -2.793 1.00 94.50 94 GLY A O 1
ATOM 693 N N . ARG A 1 95 ? 3.936 -8.982 -4.009 1.00 94.69 95 ARG A N 1
ATOM 694 C CA . ARG A 1 95 ? 4.809 -7.909 -3.522 1.00 94.69 95 ARG A CA 1
ATOM 695 C C . ARG A 1 95 ? 4.196 -6.530 -3.756 1.00 94.69 95 ARG A C 1
ATOM 697 O O . ARG A 1 95 ? 3.450 -6.336 -4.707 1.00 94.69 95 ARG A O 1
ATOM 704 N N . LEU A 1 96 ? 4.566 -5.566 -2.913 1.00 95.75 96 LEU A N 1
ATOM 705 C CA . LEU A 1 96 ? 4.134 -4.173 -3.064 1.00 95.75 96 LEU A CA 1
ATOM 706 C C . LEU A 1 96 ? 4.826 -3.481 -4.240 1.00 95.75 96 LEU A C 1
ATOM 708 O O . LEU A 1 96 ? 4.174 -2.798 -5.018 1.00 95.75 96 LEU A O 1
ATOM 712 N N . GLU A 1 97 ? 6.137 -3.687 -4.383 1.00 95.38 97 GLU A N 1
ATOM 713 C CA . GLU A 1 97 ? 6.913 -3.205 -5.528 1.00 95.38 97 GLU A CA 1
ATOM 714 C C . GLU A 1 97 ? 6.827 -4.230 -6.664 1.00 95.38 97 GLU A C 1
ATOM 716 O O . GLU A 1 97 ? 7.712 -5.067 -6.838 1.00 95.38 97 GLU A O 1
ATOM 721 N N . TRP A 1 98 ? 5.691 -4.250 -7.356 1.00 94.69 98 TRP A N 1
ATOM 722 C CA . TRP A 1 98 ? 5.384 -5.248 -8.379 1.00 94.69 98 TRP A CA 1
ATOM 723 C C . TRP A 1 98 ? 5.937 -4.898 -9.764 1.00 94.69 98 TRP A C 1
ATOM 725 O O . TRP A 1 98 ? 6.160 -5.784 -10.581 1.00 94.69 98 TRP A O 1
ATOM 735 N N . LEU A 1 99 ? 6.217 -3.623 -10.031 1.00 93.12 99 LEU A N 1
ATOM 736 C CA . LEU A 1 99 ? 6.672 -3.164 -11.343 1.00 93.12 99 LEU A CA 1
ATOM 737 C C . LEU A 1 99 ? 8.018 -3.776 -11.763 1.00 93.12 99 LEU A C 1
ATOM 739 O O . LEU A 1 99 ? 8.245 -3.977 -12.955 1.00 93.12 99 LEU A O 1
ATOM 743 N N . SER A 1 100 ? 8.909 -4.103 -10.822 1.00 89.25 100 SER A N 1
ATOM 744 C CA . SER A 1 100 ? 10.198 -4.734 -11.143 1.00 89.25 100 SER A CA 1
ATOM 745 C C . SER A 1 100 ? 10.093 -6.113 -11.798 1.00 89.25 100 SER A C 1
ATOM 747 O O . SER A 1 100 ? 11.059 -6.546 -12.429 1.00 89.25 100 SER A O 1
ATOM 749 N N . THR A 1 101 ? 8.955 -6.806 -11.680 1.00 89.00 101 THR A N 1
ATOM 750 C CA . THR A 1 101 ? 8.729 -8.094 -12.357 1.00 89.00 101 THR A CA 1
ATOM 751 C C . THR A 1 101 ? 8.150 -7.937 -13.760 1.00 89.00 101 THR A C 1
ATOM 753 O O . THR A 1 101 ? 8.041 -8.919 -14.490 1.00 89.00 101 THR A O 1
ATOM 756 N N . GLU A 1 102 ? 7.806 -6.714 -14.161 1.00 91.06 102 GLU A N 1
ATOM 757 C CA . GLU A 1 102 ? 7.186 -6.426 -15.447 1.00 91.06 102 GLU A CA 1
ATOM 758 C C . GLU A 1 102 ? 8.216 -6.061 -16.515 1.00 91.06 102 GLU A C 1
ATOM 760 O O . GLU A 1 102 ? 9.119 -5.242 -16.311 1.00 91.06 102 GLU A O 1
ATOM 765 N N . ALA A 1 103 ? 8.025 -6.594 -17.724 1.00 88.62 103 ALA A N 1
ATOM 766 C CA . ALA A 1 103 ? 8.911 -6.322 -18.858 1.00 88.62 103 ALA A CA 1
ATOM 767 C C . ALA A 1 103 ? 8.956 -4.830 -19.245 1.00 88.62 103 ALA A C 1
ATOM 769 O O . ALA A 1 103 ? 9.953 -4.366 -19.803 1.00 88.62 103 ALA A O 1
ATOM 770 N N . ALA A 1 104 ? 7.902 -4.072 -18.921 1.00 87.81 104 ALA A N 1
ATOM 771 C CA . ALA A 1 104 ? 7.775 -2.648 -19.221 1.00 87.81 104 ALA A CA 1
ATOM 772 C C . ALA A 1 104 ? 8.920 -1.801 -18.641 1.00 87.81 104 ALA A C 1
ATOM 774 O O . ALA A 1 104 ? 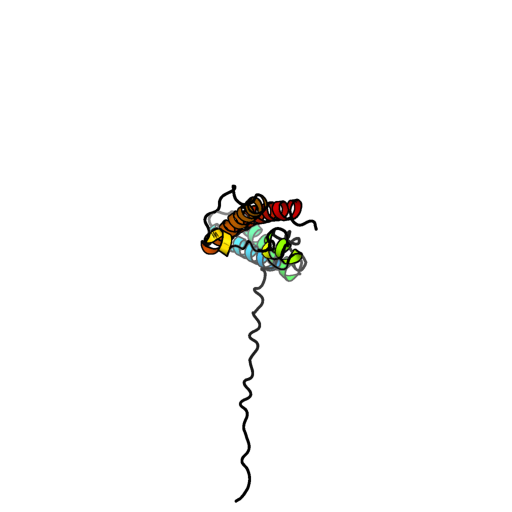9.370 -0.853 -19.285 1.00 87.81 104 ALA A O 1
ATOM 775 N N . CYS A 1 105 ? 9.414 -2.174 -17.457 1.00 88.12 105 CYS A N 1
ATOM 776 C CA . CYS A 1 105 ? 10.501 -1.488 -16.761 1.00 88.12 105 CYS A CA 1
ATOM 777 C C . CYS A 1 105 ? 11.727 -2.384 -16.558 1.00 88.12 105 CYS A C 1
ATOM 779 O O . CYS A 1 105 ? 12.526 -2.146 -15.654 1.00 88.12 105 CYS A O 1
ATOM 781 N N . ALA A 1 106 ? 11.911 -3.396 -17.413 1.00 85.00 106 ALA A N 1
ATOM 782 C CA . ALA A 1 106 ? 13.069 -4.278 -17.350 1.00 85.00 106 ALA A CA 1
ATOM 783 C C . ALA A 1 106 ? 14.386 -3.477 -17.386 1.00 85.00 106 ALA A C 1
ATOM 785 O O . ALA A 1 106 ? 14.642 -2.700 -18.311 1.00 85.00 106 ALA A O 1
ATOM 786 N N . GLY A 1 107 ? 15.222 -3.680 -16.364 1.00 81.81 107 GLY A N 1
ATOM 787 C CA . GLY A 1 107 ? 16.493 -2.971 -16.184 1.00 81.81 107 GLY A CA 1
ATOM 788 C C . GLY A 1 107 ? 16.382 -1.594 -15.517 1.00 81.81 107 GLY A C 1
ATOM 789 O O . GLY A 1 107 ? 17.413 -0.970 -15.277 1.00 81.81 107 GLY A O 1
ATOM 790 N N . TYR A 1 108 ? 15.174 -1.129 -15.184 1.00 87.00 108 TYR A N 1
ATOM 791 C CA . TYR A 1 108 ? 14.952 0.074 -14.387 1.00 87.00 108 TYR A CA 1
ATOM 792 C C . TYR A 1 108 ? 14.418 -0.318 -13.008 1.00 87.00 108 TYR A C 1
ATOM 794 O O . TYR A 1 108 ? 13.301 -0.812 -12.877 1.00 87.00 108 TYR A O 1
ATOM 802 N N . THR A 1 109 ? 15.222 -0.084 -11.975 1.00 89.00 109 THR A N 1
ATOM 803 C CA . THR A 1 109 ? 14.917 -0.434 -10.582 1.00 89.00 109 THR A CA 1
ATOM 804 C C . THR A 1 109 ? 14.905 0.799 -9.680 1.00 89.00 109 THR A C 1
ATOM 806 O O . THR A 1 109 ? 15.288 1.903 -10.086 1.00 89.00 109 THR A O 1
ATOM 809 N N . GLN A 1 110 ? 14.535 0.603 -8.414 1.00 92.06 110 GLN A N 1
ATOM 810 C CA . GLN A 1 110 ? 14.651 1.641 -7.392 1.00 92.06 110 GLN A CA 1
ATOM 811 C C . GLN A 1 110 ? 16.091 2.160 -7.232 1.00 92.06 110 GLN A C 1
ATOM 813 O O . GLN A 1 110 ? 16.285 3.349 -6.986 1.00 92.06 110 GLN A O 1
ATOM 818 N N . GLU A 1 111 ? 17.099 1.303 -7.413 1.00 89.56 111 GLU A N 1
ATOM 819 C CA . GLU A 1 111 ? 18.505 1.713 -7.372 1.00 89.56 111 GLU A CA 1
ATOM 820 C C . GLU A 1 111 ? 18.843 2.643 -8.543 1.00 89.56 111 GLU A C 1
ATOM 822 O O . GLU A 1 111 ? 19.490 3.677 -8.362 1.00 89.56 111 GLU A O 1
ATOM 827 N N . ASN A 1 112 ? 18.330 2.348 -9.744 1.00 88.38 112 ASN A N 1
ATOM 828 C CA . ASN A 1 112 ? 18.508 3.239 -10.887 1.00 88.38 112 ASN A CA 1
ATOM 829 C C . ASN A 1 112 ? 17.862 4.609 -10.635 1.00 88.38 112 ASN A C 1
ATOM 831 O O . ASN A 1 112 ? 18.457 5.638 -10.962 1.00 88.38 112 ASN A O 1
ATOM 835 N N . TYR A 1 113 ? 16.669 4.621 -10.027 1.00 89.88 113 TYR A N 1
ATOM 836 C CA . TYR A 1 113 ? 15.963 5.848 -9.661 1.00 89.88 113 TYR A CA 1
ATOM 837 C C . TYR A 1 113 ? 16.786 6.729 -8.711 1.00 89.88 113 TYR A C 1
ATOM 839 O O . TYR A 1 113 ? 16.861 7.944 -8.936 1.00 89.88 113 TYR A O 1
ATOM 847 N N . SER A 1 114 ? 17.383 6.128 -7.674 1.00 89.00 114 SER A N 1
ATOM 848 C CA . SER A 1 114 ? 18.114 6.845 -6.624 1.00 89.00 114 SER A CA 1
ATOM 849 C C . SER A 1 114 ? 19.508 7.303 -7.039 1.00 89.00 114 SER A C 1
ATOM 851 O O . SER A 1 114 ? 19.978 8.324 -6.542 1.00 89.00 114 SER A O 1
ATOM 853 N N . THR A 1 115 ? 20.174 6.553 -7.917 1.00 86.69 115 THR A N 1
ATOM 854 C CA . THR A 1 115 ? 21.608 6.733 -8.180 1.00 86.69 115 THR A CA 1
ATOM 855 C C . THR A 1 115 ? 21.875 7.602 -9.403 1.00 86.69 115 THR A C 1
ATOM 857 O O . THR A 1 115 ? 22.782 8.436 -9.386 1.00 86.69 115 THR A O 1
ATOM 860 N N . PHE A 1 116 ? 21.099 7.443 -10.476 1.00 82.12 116 PHE A N 1
ATOM 861 C CA . PHE A 1 116 ? 21.413 8.093 -11.746 1.00 82.12 116 PHE A CA 1
ATOM 862 C C . PHE A 1 116 ? 20.643 9.398 -11.941 1.00 82.12 116 PHE A C 1
ATOM 864 O O . PHE A 1 116 ? 19.442 9.502 -11.670 1.00 82.12 116 PHE A O 1
ATOM 871 N N . ARG A 1 117 ? 21.333 10.406 -12.492 1.00 78.44 117 ARG A N 1
ATOM 872 C CA . ARG A 1 117 ? 20.659 11.593 -13.019 1.00 78.44 117 ARG A CA 1
ATOM 873 C C . ARG A 1 117 ? 19.838 11.198 -14.234 1.00 78.44 117 ARG A C 1
ATOM 875 O O . ARG A 1 117 ? 20.362 10.692 -15.220 1.00 78.44 117 ARG A O 1
ATOM 882 N N . PHE A 1 118 ? 18.549 11.475 -14.153 1.00 77.94 118 PHE A N 1
ATOM 883 C CA . PHE A 1 118 ? 17.630 11.254 -15.249 1.00 77.94 118 PHE A CA 1
ATOM 884 C C . PHE A 1 118 ? 17.609 12.440 -16.210 1.00 77.94 118 PHE A C 1
ATOM 886 O O . PHE A 1 118 ? 17.625 13.594 -15.783 1.00 77.94 118 PHE A O 1
ATOM 893 N N . SER A 1 119 ? 17.502 12.132 -17.498 1.00 74.12 119 SER A N 1
ATOM 894 C CA . SER A 1 119 ? 17.170 13.083 -18.549 1.00 74.12 119 SER A CA 1
ATOM 895 C C . SER A 1 119 ? 16.048 12.492 -19.392 1.00 74.12 119 SER A C 1
ATOM 897 O O . SER A 1 119 ? 16.172 11.371 -19.888 1.00 74.12 119 SER A O 1
ATOM 899 N N . SER A 1 120 ? 14.974 13.256 -19.588 1.00 69.25 120 SER A N 1
ATOM 900 C CA . SER A 1 120 ? 13.868 12.869 -20.472 1.00 69.25 120 SER A CA 1
ATOM 901 C C . SER A 1 120 ? 14.291 12.770 -21.939 1.00 69.25 120 SER A C 1
ATOM 903 O O . SER A 1 120 ? 13.589 12.154 -22.730 1.00 69.25 120 SER A O 1
ATOM 905 N N . ALA A 1 121 ? 15.457 13.318 -22.301 1.00 67.25 121 ALA A N 1
ATOM 906 C CA . ALA A 1 121 ? 15.999 13.249 -23.655 1.00 67.25 121 ALA A CA 1
ATOM 907 C C . ALA A 1 121 ? 16.523 11.854 -24.049 1.00 67.25 121 ALA A C 1
ATOM 909 O O . ALA A 1 121 ? 16.876 11.654 -25.206 1.00 67.25 121 ALA A O 1
ATOM 910 N N . ILE A 1 122 ? 16.631 10.913 -23.101 1.00 61.06 122 ILE A N 1
ATOM 911 C CA . ILE A 1 122 ? 17.309 9.628 -23.324 1.00 61.06 122 ILE A CA 1
ATOM 912 C C . ILE A 1 122 ? 16.312 8.499 -23.637 1.00 61.06 122 ILE A C 1
ATOM 914 O O . ILE A 1 122 ? 16.637 7.647 -24.460 1.00 61.06 122 ILE A O 1
ATOM 918 N N . ASN A 1 123 ? 15.110 8.483 -23.036 1.00 71.25 123 ASN A N 1
ATOM 919 C CA . ASN A 1 123 ? 14.080 7.474 -23.326 1.00 71.25 123 ASN A CA 1
ATOM 920 C C . ASN A 1 123 ? 12.703 7.822 -22.711 1.00 71.25 123 ASN A C 1
ATOM 922 O O . ASN A 1 123 ? 12.583 7.991 -21.493 1.00 71.25 123 ASN A O 1
ATOM 926 N N . GLU A 1 124 ? 11.639 7.850 -23.520 1.00 74.31 124 GLU A N 1
ATOM 927 C CA . GLU A 1 124 ? 10.262 8.026 -23.028 1.00 74.31 124 GLU A CA 1
ATOM 928 C C . GLU A 1 124 ? 9.823 6.871 -22.117 1.00 74.31 124 GLU A C 1
ATOM 930 O O . GLU A 1 124 ? 9.187 7.110 -21.089 1.00 74.31 124 GLU A O 1
ATOM 935 N N . ARG A 1 125 ? 10.244 5.631 -22.406 1.00 77.00 125 ARG A N 1
ATOM 936 C CA . ARG A 1 125 ? 9.954 4.459 -21.562 1.00 77.00 125 ARG A CA 1
ATOM 937 C C . ARG A 1 125 ? 10.429 4.667 -20.128 1.00 77.00 125 ARG A C 1
ATOM 939 O O . ARG A 1 125 ? 9.673 4.479 -19.173 1.00 77.00 125 ARG A O 1
ATOM 946 N N . ASP A 1 126 ? 11.668 5.122 -19.977 1.00 83.62 126 ASP A N 1
ATOM 947 C CA . ASP A 1 126 ? 12.282 5.309 -18.665 1.00 83.62 126 ASP A CA 1
ATOM 948 C C . ASP A 1 126 ? 11.660 6.499 -17.913 1.00 83.62 126 ASP A C 1
ATOM 950 O O . ASP A 1 126 ? 11.738 6.548 -16.687 1.00 83.62 126 ASP A O 1
ATOM 954 N N . THR A 1 127 ? 10.970 7.417 -18.606 1.00 87.00 127 THR A N 1
ATOM 955 C CA . THR A 1 127 ? 10.189 8.496 -17.973 1.00 87.00 127 THR A CA 1
ATOM 956 C C . THR A 1 127 ? 9.028 7.928 -17.155 1.00 87.00 127 THR A C 1
ATOM 958 O O . THR A 1 127 ? 8.811 8.341 -16.013 1.00 87.00 127 THR A O 1
ATOM 961 N N . HIS A 1 128 ? 8.303 6.946 -17.698 1.00 89.38 128 HIS A N 1
ATOM 962 C CA . HIS A 1 128 ? 7.179 6.313 -17.002 1.00 89.38 128 HIS A CA 1
ATOM 963 C C . HIS A 1 128 ? 7.647 5.451 -15.829 1.00 89.38 128 HIS A C 1
ATOM 965 O O . HIS A 1 128 ? 7.102 5.574 -14.729 1.00 89.38 128 HIS A O 1
ATOM 971 N N . CYS A 1 129 ? 8.696 4.650 -16.033 1.00 91.06 129 CYS A N 1
ATOM 972 C CA . CYS A 1 129 ? 9.302 3.863 -14.960 1.00 91.06 129 CYS A CA 1
ATOM 973 C C . CYS A 1 129 ? 9.828 4.772 -13.845 1.00 91.06 129 CYS A C 1
ATOM 975 O O . CYS A 1 129 ? 9.539 4.546 -12.672 1.00 91.06 129 CYS A O 1
ATOM 977 N N . ARG A 1 130 ? 10.518 5.866 -14.194 1.00 91.69 130 ARG A N 1
ATOM 978 C CA . ARG A 1 130 ? 11.001 6.841 -13.213 1.00 91.69 130 ARG A CA 1
ATOM 979 C C . ARG A 1 130 ? 9.878 7.442 -12.380 1.00 91.69 130 ARG A C 1
ATOM 981 O O . ARG A 1 130 ? 10.052 7.606 -11.176 1.00 91.69 130 ARG A O 1
ATOM 988 N N . ASN A 1 131 ? 8.756 7.785 -13.008 1.00 92.50 131 ASN A N 1
ATOM 989 C CA . ASN A 1 131 ? 7.611 8.341 -12.297 1.00 92.50 131 ASN A CA 1
ATOM 990 C C . ASN A 1 131 ? 7.071 7.345 -11.256 1.00 92.50 131 ASN A C 1
ATOM 992 O O . ASN A 1 131 ? 6.910 7.695 -10.088 1.00 92.50 131 ASN A O 1
ATOM 996 N N . ALA A 1 132 ? 6.890 6.080 -11.649 1.00 95.12 132 ALA A N 1
ATOM 997 C CA . ALA A 1 132 ? 6.477 5.030 -10.722 1.00 95.12 132 ALA A CA 1
ATOM 998 C C . ALA A 1 132 ? 7.467 4.879 -9.557 1.00 95.12 132 ALA A C 1
ATOM 1000 O O . ALA A 1 132 ? 7.076 5.005 -8.397 1.00 95.12 132 ALA A O 1
ATOM 1001 N N . TYR A 1 133 ? 8.764 4.730 -9.837 1.00 95.56 133 TYR A N 1
ATOM 1002 C CA . TYR A 1 133 ? 9.771 4.605 -8.779 1.00 95.56 133 TYR A CA 1
ATOM 1003 C C . TYR A 1 133 ? 9.921 5.866 -7.907 1.00 95.56 133 TYR A C 1
ATOM 1005 O O . TYR A 1 133 ? 10.328 5.763 -6.753 1.00 95.56 133 TYR A O 1
ATOM 1013 N N . GLY A 1 134 ? 9.514 7.047 -8.380 1.00 95.12 134 GLY A N 1
ATOM 1014 C CA . GLY A 1 134 ? 9.406 8.244 -7.539 1.00 95.12 134 GLY A CA 1
ATOM 1015 C C . GLY A 1 134 ? 8.330 8.131 -6.459 1.00 95.12 134 GLY A C 1
ATOM 1016 O O . GLY A 1 134 ? 8.557 8.485 -5.296 1.00 95.12 134 GLY A O 1
ATOM 1017 N N . HIS A 1 135 ? 7.175 7.567 -6.805 1.00 97.44 135 HIS A N 1
ATOM 1018 C CA . HIS A 1 135 ? 6.128 7.268 -5.830 1.00 97.44 135 HIS A CA 1
ATOM 1019 C C . HIS A 1 135 ? 6.516 6.103 -4.912 1.00 97.44 135 HIS A C 1
ATOM 1021 O O . HIS A 1 135 ? 6.275 6.184 -3.708 1.00 97.44 135 HIS A O 1
ATOM 1027 N N . TRP A 1 136 ? 7.222 5.090 -5.426 1.00 97.50 136 TRP A N 1
ATOM 1028 C CA . TRP A 1 136 ? 7.798 4.034 -4.585 1.00 97.50 136 TRP A CA 1
ATOM 1029 C C . TRP A 1 136 ? 8.806 4.594 -3.570 1.00 97.50 136 TRP A C 1
ATOM 1031 O O . TRP A 1 136 ? 8.739 4.291 -2.381 1.00 97.50 136 TRP A O 1
ATOM 1041 N N . ALA A 1 137 ? 9.693 5.497 -3.996 1.00 96.94 137 ALA A N 1
ATOM 1042 C CA . ALA A 1 137 ? 10.614 6.194 -3.099 1.00 96.94 137 ALA A CA 1
ATOM 1043 C C . ALA A 1 137 ? 9.873 6.998 -2.018 1.00 96.94 137 ALA A C 1
ATOM 1045 O O . ALA A 1 137 ? 10.314 7.057 -0.868 1.00 96.94 137 ALA A O 1
ATOM 1046 N N . THR A 1 138 ? 8.732 7.596 -2.374 1.00 97.31 138 THR A N 1
ATOM 1047 C CA . THR A 1 138 ? 7.864 8.293 -1.419 1.00 97.31 138 THR A CA 1
ATOM 1048 C C . THR A 1 138 ? 7.286 7.318 -0.400 1.00 97.31 138 THR A C 1
ATOM 1050 O O . THR A 1 138 ? 7.399 7.592 0.793 1.00 97.31 138 THR A O 1
ATOM 1053 N N . TYR A 1 139 ? 6.767 6.167 -0.842 1.00 97.56 139 TYR A N 1
ATOM 1054 C CA . TYR A 1 139 ? 6.282 5.100 0.038 1.00 97.56 139 TYR A CA 1
ATOM 1055 C C . TYR A 1 139 ? 7.361 4.640 1.026 1.00 97.56 139 TYR A C 1
ATOM 1057 O O . TYR A 1 139 ? 7.125 4.604 2.236 1.00 97.56 139 TYR A O 1
ATOM 1065 N N . LEU A 1 140 ? 8.573 4.364 0.535 1.00 96.94 140 LEU A N 1
ATOM 1066 C CA . LEU A 1 140 ? 9.703 3.969 1.380 1.00 96.94 140 LEU A CA 1
ATOM 1067 C C . LEU A 1 140 ? 10.035 5.041 2.424 1.00 96.94 140 LEU A C 1
ATOM 1069 O O . LEU A 1 140 ? 10.279 4.720 3.586 1.00 96.94 140 LEU A O 1
ATOM 1073 N N . ARG A 1 141 ? 10.027 6.318 2.026 1.00 97.25 141 ARG A N 1
ATOM 1074 C CA . ARG A 1 141 ? 10.310 7.442 2.924 1.00 97.25 141 ARG A CA 1
ATOM 1075 C C . ARG A 1 141 ? 9.260 7.565 4.028 1.00 97.25 141 ARG A C 1
ATOM 1077 O O . ARG A 1 141 ? 9.645 7.593 5.192 1.00 97.25 141 ARG A O 1
ATOM 1084 N N . VAL A 1 142 ? 7.973 7.630 3.677 1.00 96.56 142 VAL A N 1
ATOM 1085 C CA . VAL A 1 142 ? 6.894 7.848 4.661 1.00 96.56 142 VAL A CA 1
ATOM 1086 C C . VAL A 1 142 ? 6.759 6.662 5.616 1.00 96.56 142 VAL A C 1
ATOM 1088 O O . VAL A 1 142 ? 6.566 6.852 6.814 1.00 96.56 142 VAL A O 1
ATOM 1091 N N . THR A 1 143 ? 6.976 5.441 5.112 1.00 95.19 143 THR A N 1
ATOM 1092 C CA . THR A 1 143 ? 6.988 4.220 5.929 1.00 95.19 143 THR A CA 1
ATOM 1093 C C . THR A 1 143 ? 8.166 4.225 6.901 1.00 95.19 143 THR A C 1
ATOM 1095 O O . THR A 1 143 ? 7.984 3.995 8.093 1.00 95.19 143 THR A O 1
ATOM 1098 N N . ARG A 1 144 ? 9.376 4.552 6.424 1.00 96.12 144 ARG A N 1
ATOM 1099 C CA . ARG A 1 144 ? 10.579 4.639 7.269 1.00 96.12 144 ARG A CA 1
ATOM 1100 C C . ARG A 1 144 ? 10.457 5.716 8.347 1.00 96.12 144 ARG A C 1
ATOM 1102 O O . ARG A 1 144 ? 10.943 5.522 9.454 1.00 96.12 144 ARG A O 1
ATOM 1109 N N . ASN A 1 145 ? 9.844 6.847 8.014 1.00 96.12 145 ASN A N 1
ATOM 1110 C CA . ASN A 1 145 ? 9.665 7.967 8.932 1.00 96.12 145 ASN A CA 1
ATOM 1111 C C . ASN A 1 145 ? 8.513 7.747 9.931 1.00 96.12 145 ASN A C 1
ATOM 1113 O O . ASN A 1 145 ? 8.357 8.550 10.847 1.00 96.12 145 ASN A O 1
ATOM 1117 N N . GLY A 1 146 ? 7.710 6.690 9.766 1.00 93.38 146 GLY A N 1
ATOM 1118 C CA . GLY A 1 146 ? 6.570 6.412 10.639 1.00 93.38 146 GLY A CA 1
ATOM 1119 C C . GLY A 1 146 ? 5.418 7.407 10.481 1.00 93.38 146 GLY A C 1
ATOM 1120 O O . GLY A 1 146 ? 4.684 7.637 11.435 1.00 93.38 146 GLY A O 1
ATOM 1121 N N . GLU A 1 147 ? 5.235 7.987 9.290 1.00 91.12 147 GLU A N 1
ATOM 1122 C CA . GLU A 1 147 ? 4.214 9.018 9.011 1.00 91.12 147 GLU A CA 1
ATOM 1123 C C . GLU A 1 147 ? 2.767 8.469 8.983 1.00 91.12 147 GLU A C 1
ATOM 1125 O O . GLU A 1 147 ? 1.817 9.216 8.768 1.00 91.12 147 GLU A O 1
ATOM 1130 N N . GLY A 1 148 ? 2.584 7.169 9.241 1.00 90.50 148 GLY A N 1
ATOM 1131 C CA . GLY A 1 148 ? 1.283 6.518 9.396 1.00 90.50 148 GLY A CA 1
ATOM 1132 C C . GLY A 1 148 ? 0.829 5.705 8.181 1.00 90.50 148 GLY A C 1
ATOM 1133 O O . GLY A 1 148 ? 1.342 5.841 7.069 1.00 90.50 148 GLY A O 1
ATOM 1134 N N . ALA A 1 149 ? -0.158 4.833 8.412 1.00 89.44 149 ALA A N 1
ATOM 1135 C CA . ALA A 1 149 ? -0.675 3.910 7.399 1.00 89.44 149 ALA A CA 1
ATOM 1136 C C . ALA A 1 149 ? -1.366 4.634 6.232 1.00 89.44 149 ALA A C 1
ATOM 1138 O O . ALA A 1 149 ? -1.223 4.217 5.090 1.00 89.44 149 ALA A O 1
ATOM 1139 N N . GLU A 1 150 ? -2.064 5.740 6.494 1.00 92.25 150 GLU A N 1
ATOM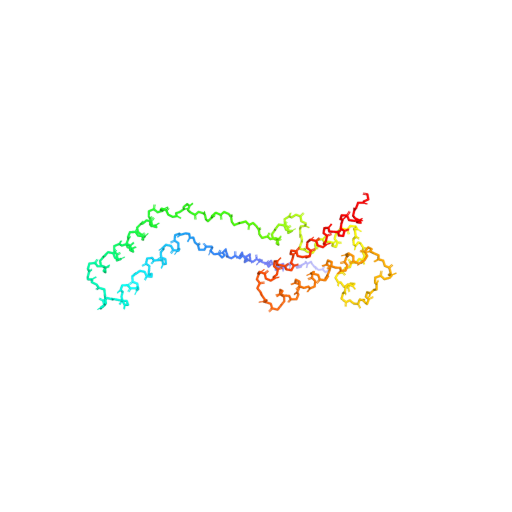 1140 C CA . GLU A 1 150 ? -2.747 6.518 5.453 1.00 92.25 150 GLU A CA 1
ATOM 1141 C C . GLU A 1 150 ? -1.757 7.135 4.452 1.00 92.25 150 GLU A C 1
ATOM 1143 O O . GLU A 1 150 ? -1.937 7.004 3.243 1.00 92.25 150 GLU A O 1
ATOM 1148 N N . ALA A 1 151 ? -0.662 7.727 4.941 1.00 91.62 151 ALA A N 1
ATOM 1149 C CA . ALA A 1 151 ? 0.388 8.285 4.090 1.00 91.62 151 ALA A CA 1
ATOM 1150 C C . ALA A 1 151 ? 1.074 7.202 3.237 1.00 91.62 151 ALA A C 1
ATOM 1152 O O . ALA A 1 151 ? 1.370 7.418 2.059 1.00 91.62 151 ALA A O 1
ATOM 1153 N N . ALA A 1 152 ? 1.302 6.021 3.820 1.00 94.25 152 ALA A N 1
ATOM 1154 C CA . ALA A 1 152 ? 1.870 4.876 3.118 1.00 94.25 152 ALA A CA 1
ATOM 1155 C C . ALA A 1 152 ? 0.923 4.353 2.020 1.00 94.25 152 ALA A C 1
ATOM 1157 O O . ALA A 1 152 ? 1.342 4.190 0.874 1.00 94.25 152 ALA A O 1
ATOM 1158 N N . GLU A 1 153 ? -0.360 4.168 2.330 1.00 95.31 153 GLU A N 1
ATOM 1159 C CA . GLU A 1 153 ? -1.381 3.737 1.366 1.00 95.31 153 GLU A CA 1
ATOM 1160 C C . GLU A 1 153 ? -1.570 4.760 0.237 1.00 95.31 153 GLU A C 1
ATOM 1162 O O . GLU A 1 153 ? -1.667 4.385 -0.931 1.00 95.31 153 GLU A O 1
ATOM 1167 N N . GLN A 1 154 ? -1.535 6.059 0.545 1.00 95.75 154 GLN A N 1
ATOM 1168 C CA . GLN A 1 154 ? -1.609 7.106 -0.471 1.00 95.75 154 GLN A CA 1
ATOM 1169 C C . GLN A 1 154 ? -0.395 7.080 -1.413 1.00 95.75 154 GLN A C 1
ATOM 1171 O O . GLN A 1 154 ? -0.543 7.227 -2.627 1.00 95.75 154 GLN A O 1
ATOM 1176 N N . ALA A 1 155 ? 0.813 6.867 -0.886 1.00 95.69 155 ALA A N 1
ATOM 1177 C CA . ALA A 1 155 ? 2.003 6.724 -1.720 1.00 95.69 155 ALA A CA 1
ATOM 1178 C C . ALA A 1 155 ? 1.944 5.459 -2.600 1.00 95.69 155 ALA A C 1
ATOM 1180 O O . ALA A 1 155 ? 2.299 5.529 -3.780 1.00 95.69 155 ALA A O 1
ATOM 1181 N N . LEU A 1 156 ? 1.442 4.337 -2.063 1.00 97.12 156 LEU A N 1
ATOM 1182 C CA . LEU A 1 156 ? 1.196 3.112 -2.835 1.00 97.12 156 LEU A CA 1
ATOM 1183 C C . LEU A 1 156 ? 0.170 3.329 -3.944 1.00 97.12 156 LEU A C 1
ATOM 1185 O O . LEU A 1 156 ? 0.370 2.831 -5.045 1.00 97.12 156 LEU A O 1
ATOM 1189 N N . PHE A 1 157 ? -0.886 4.102 -3.692 1.00 97.50 157 PHE A N 1
ATOM 119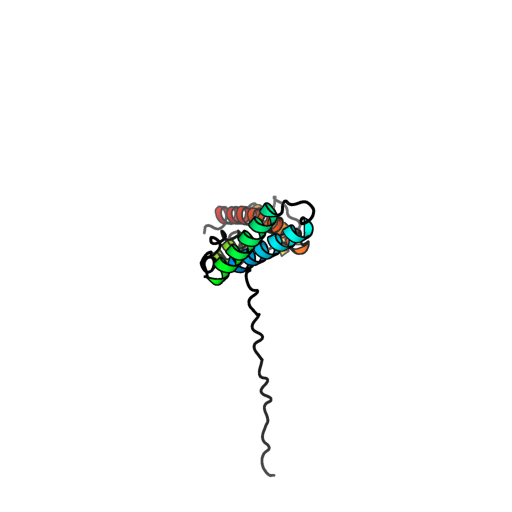0 C CA . PHE A 1 157 ? -1.893 4.423 -4.702 1.00 97.50 157 PHE A CA 1
ATOM 1191 C C . PHE A 1 157 ? -1.280 5.127 -5.916 1.00 97.50 157 PHE A C 1
ATOM 1193 O O . PHE A 1 157 ? -1.516 4.733 -7.059 1.00 97.50 157 PHE A O 1
ATOM 1200 N N . TYR A 1 158 ? -0.443 6.141 -5.686 1.00 97.38 158 TYR A N 1
ATOM 1201 C CA . TYR A 1 158 ? 0.221 6.836 -6.787 1.00 97.38 158 TYR A CA 1
ATOM 1202 C C . TYR A 1 158 ? 1.284 5.976 -7.481 1.00 97.38 158 TYR A C 1
ATOM 1204 O O . TYR A 1 158 ? 1.443 6.085 -8.701 1.00 97.38 158 TYR A O 1
ATOM 1212 N N . TYR A 1 159 ? 1.978 5.110 -6.734 1.00 97.69 159 TYR A N 1
ATOM 1213 C CA . TYR A 1 159 ? 2.886 4.116 -7.306 1.00 97.69 159 TYR A CA 1
ATOM 1214 C C . TYR A 1 159 ? 2.143 3.167 -8.244 1.00 97.69 159 TYR A C 1
ATOM 1216 O O . TYR A 1 159 ? 2.516 3.071 -9.410 1.00 97.69 159 TYR A O 1
ATOM 1224 N N . ASP A 1 160 ? 1.071 2.537 -7.768 1.00 97.31 160 ASP A N 1
ATOM 1225 C CA . ASP A 1 160 ? 0.290 1.562 -8.523 1.00 97.31 160 ASP A CA 1
ATOM 1226 C C . ASP A 1 160 ? -0.282 2.179 -9.805 1.00 97.31 160 ASP A C 1
ATOM 1228 O O . ASP A 1 160 ? -0.082 1.666 -10.908 1.00 97.31 160 ASP A O 1
ATOM 1232 N N . ALA A 1 161 ? -0.875 3.372 -9.699 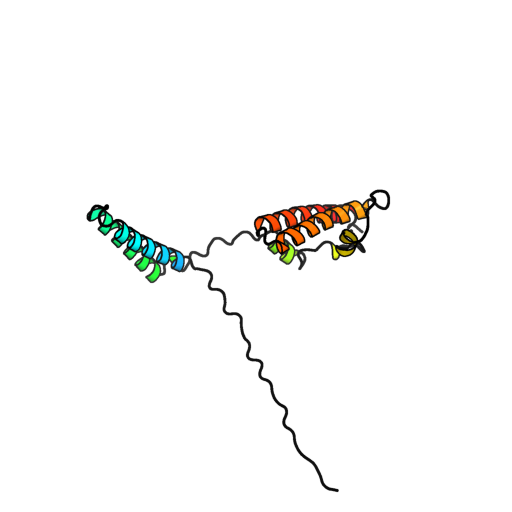1.00 96.44 161 ALA A N 1
ATOM 1233 C CA . ALA A 1 161 ? -1.384 4.100 -10.857 1.00 96.44 161 ALA A CA 1
ATOM 1234 C C . ALA A 1 161 ? -0.282 4.437 -11.882 1.00 96.44 161 ALA A C 1
ATOM 1236 O O . ALA A 1 161 ? -0.523 4.425 -13.091 1.00 96.44 161 ALA A O 1
ATOM 1237 N N . ALA A 1 162 ? 0.929 4.772 -11.431 1.00 95.12 162 ALA A N 1
ATOM 1238 C CA . ALA A 1 162 ? 2.056 5.054 -12.317 1.00 95.12 162 ALA A CA 1
ATOM 1239 C C . ALA A 1 162 ? 2.656 3.784 -12.939 1.00 95.12 162 ALA A C 1
ATOM 1241 O O . ALA A 1 162 ? 2.997 3.798 -14.125 1.00 95.12 162 ALA A O 1
ATOM 1242 N N . ALA A 1 163 ? 2.736 2.696 -12.175 1.00 94.75 163 ALA A N 1
ATOM 1243 C CA . ALA A 1 163 ? 3.187 1.389 -12.632 1.00 94.75 163 ALA A CA 1
ATOM 1244 C C . ALA A 1 163 ? 2.256 0.838 -13.722 1.00 94.75 163 ALA A C 1
ATOM 1246 O O . ALA A 1 163 ? 2.723 0.486 -14.807 1.00 94.75 163 ALA A O 1
ATOM 1247 N N . TRP A 1 164 ? 0.936 0.910 -13.521 1.00 94.19 164 TRP A N 1
ATOM 1248 C CA . TRP A 1 164 ? -0.049 0.544 -14.543 1.00 94.19 164 TRP A CA 1
ATOM 1249 C C . TRP A 1 164 ? 0.080 1.356 -15.827 1.00 94.19 164 TRP A C 1
ATOM 1251 O O . TRP A 1 164 ? -0.066 0.800 -16.917 1.00 94.19 164 TRP A O 1
ATOM 1261 N N . ARG A 1 165 ? 0.397 2.656 -15.741 1.00 91.12 165 ARG A N 1
ATOM 1262 C CA . ARG A 1 165 ? 0.694 3.459 -16.937 1.00 91.12 165 ARG A CA 1
ATOM 1263 C C . ARG A 1 165 ? 1.922 2.914 -17.667 1.00 91.12 165 ARG A C 1
ATOM 1265 O O . ARG A 1 165 ? 1.842 2.689 -18.869 1.00 91.12 165 ARG A O 1
ATOM 1272 N N . ALA A 1 166 ? 3.026 2.653 -16.966 1.00 90.75 166 ALA A N 1
ATOM 1273 C CA . ALA A 1 166 ? 4.229 2.098 -17.591 1.00 90.75 166 ALA A CA 1
ATOM 1274 C C . ALA A 1 166 ? 3.948 0.755 -18.294 1.00 90.75 166 ALA A C 1
ATOM 1276 O O . ALA A 1 166 ? 4.317 0.574 -19.455 1.00 90.75 166 ALA A O 1
ATOM 1277 N N . VAL A 1 167 ? 3.218 -0.149 -17.634 1.00 92.31 167 VAL A N 1
ATOM 1278 C CA . VAL A 1 167 ? 2.844 -1.463 -18.182 1.00 92.31 167 VAL A CA 1
ATOM 1279 C C . VAL A 1 167 ? 1.871 -1.352 -19.350 1.00 92.31 167 VAL A C 1
ATOM 1281 O O . VAL A 1 167 ? 2.040 -2.031 -20.358 1.00 92.31 167 VAL A O 1
ATOM 1284 N N . THR A 1 168 ? 0.883 -0.465 -19.279 1.00 89.31 168 THR A N 1
ATOM 1285 C CA . THR A 1 168 ? -0.082 -0.289 -20.375 1.00 89.31 168 THR A CA 1
ATOM 1286 C C . THR A 1 168 ? 0.602 0.202 -21.652 1.00 89.31 168 THR A C 1
ATOM 1288 O O . THR A 1 168 ? 0.262 -0.263 -22.739 1.00 89.31 168 THR A O 1
ATOM 1291 N N . PHE A 1 169 ? 1.578 1.107 -21.528 1.00 81.75 169 PHE A N 1
ATOM 1292 C CA . PHE A 1 169 ? 2.298 1.661 -22.676 1.00 81.75 169 PHE A CA 1
ATOM 1293 C C . PHE A 1 169 ? 3.398 0.733 -23.219 1.00 81.75 169 PHE A C 1
ATOM 1295 O O . PHE A 1 169 ? 3.581 0.678 -24.431 1.00 81.75 169 PHE A O 1
ATOM 1302 N N . TYR A 1 170 ? 4.114 -0.002 -22.359 1.00 79.88 170 TYR A N 1
ATOM 1303 C CA . TYR A 1 170 ? 5.334 -0.733 -22.754 1.00 79.88 170 TYR A CA 1
ATOM 1304 C C . TYR A 1 170 ? 5.353 -2.226 -22.394 1.00 79.88 170 TYR A C 1
ATOM 1306 O O . TYR A 1 170 ? 6.303 -2.926 -22.739 1.00 79.88 170 TYR A O 1
ATOM 1314 N N . GLY A 1 171 ? 4.334 -2.725 -21.695 1.00 66.75 171 GLY A N 1
ATOM 1315 C CA . GLY A 1 171 ? 4.231 -4.113 -21.231 1.00 66.75 171 GLY A CA 1
ATOM 1316 C C . GLY A 1 171 ? 3.545 -5.067 -22.209 1.00 66.75 171 GLY A C 1
ATOM 1317 O O . GLY A 1 171 ? 3.618 -6.276 -22.019 1.00 66.75 171 GLY A O 1
ATOM 1318 N N . ARG A 1 172 ? 2.908 -4.562 -23.275 1.00 60.75 172 ARG A N 1
ATOM 1319 C CA . ARG A 1 172 ? 2.365 -5.413 -24.345 1.00 60.75 172 ARG A CA 1
ATOM 1320 C C . ARG A 1 172 ? 3.481 -5.800 -25.316 1.00 60.75 172 ARG A C 1
ATOM 1322 O O . ARG A 1 172 ? 3.903 -4.980 -26.131 1.00 60.75 172 ARG A O 1
ATOM 1329 N N . LYS A 1 173 ? 3.933 -7.047 -25.231 1.00 50.03 173 LYS A N 1
ATOM 1330 C CA . LYS A 1 173 ? 4.588 -7.768 -26.325 1.00 50.03 173 LYS A CA 1
ATOM 1331 C C . LYS A 1 173 ? 3.781 -9.009 -26.648 1.00 50.03 173 LYS A C 1
ATOM 1333 O O . LYS A 1 173 ? 3.323 -9.653 -25.681 1.00 50.03 173 LYS A O 1
#